Protein AF-A0A528TH17-F1 (afdb_monomer_lite)

Radius of gyration: 15.37 Å; chains: 1; bounding box: 39×13×34 Å

Sequence (48 aa):
TVPAERLLVHKLGDGWAPLCAHLGVPVPDEPYPNRNTTKEFRTALSLN

Structure (mmCIF, N/CA/C/O backbone):
data_AF-A0A528TH17-F1
#
_entry.id   AF-A0A528TH17-F1
#
loop_
_atom_site.group_PDB
_atom_site.id
_atom_site.type_symbol
_atom_site.label_atom_id
_atom_site.label_alt_id
_atom_site.label_comp_id
_atom_site.label_asym_id
_atom_site.label_entity_id
_atom_site.label_seq_id
_atom_site.pdbx_PDB_ins_code
_atom_site.Cartn_x
_atom_site.Cartn_y
_atom_site.Cartn_z
_atom_site.occupancy
_atom_site.B_iso_or_equiv
_atom_site.auth_seq_id
_atom_site.auth_comp_id
_atom_site.auth_asym_id
_atom_site.auth_atom_id
_atom_site.pdbx_PDB_model_num
ATOM 1 N N . THR A 1 1 ? 0.496 5.862 20.893 1.00 91.31 1 THR A N 1
ATOM 2 C CA . THR A 1 1 ? -0.123 4.805 20.062 1.00 91.31 1 THR A CA 1
ATOM 3 C C . THR A 1 1 ? -1.051 5.462 19.056 1.00 91.31 1 THR A C 1
ATOM 5 O O . THR A 1 1 ? -1.464 6.591 19.296 1.00 91.31 1 THR A O 1
ATOM 8 N N . VAL A 1 2 ? -1.335 4.813 17.924 1.00 95.81 2 VAL A N 1
ATOM 9 C CA . VAL A 1 2 ? -2.325 5.300 16.942 1.00 95.81 2 VAL A CA 1
ATOM 10 C C . VAL A 1 2 ? -3.656 4.582 17.210 1.00 95.81 2 VAL A C 1
ATOM 12 O O . VAL A 1 2 ? -3.607 3.370 17.429 1.00 95.81 2 VAL A O 1
ATOM 15 N N . PRO A 1 3 ? -4.814 5.274 17.232 1.00 97.38 3 PRO A N 1
ATOM 16 C CA . PRO A 1 3 ? -6.120 4.618 17.331 1.00 97.38 3 PRO A CA 1
ATOM 17 C C . PRO A 1 3 ? -6.342 3.638 16.174 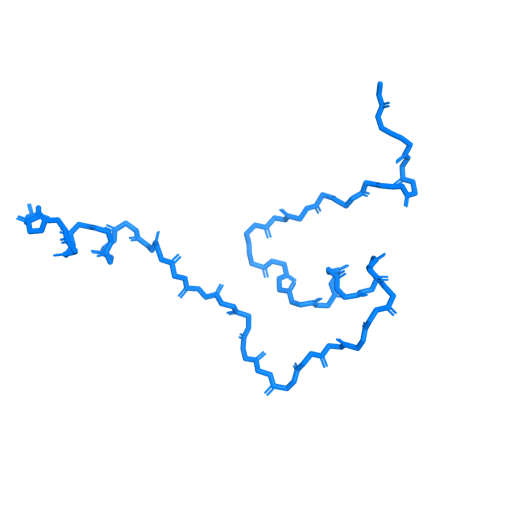1.00 97.38 3 PRO A C 1
ATOM 19 O O . PRO A 1 3 ? -5.946 3.926 15.043 1.00 97.38 3 PRO A O 1
ATOM 22 N N . ALA A 1 4 ? -6.952 2.486 16.451 1.00 95.38 4 ALA A N 1
ATOM 23 C CA . ALA A 1 4 ? -7.070 1.393 15.482 1.00 95.38 4 ALA A CA 1
ATOM 24 C C . ALA A 1 4 ? -7.846 1.814 14.225 1.00 95.38 4 ALA A C 1
ATOM 26 O O . ALA A 1 4 ? -7.476 1.462 13.112 1.00 95.38 4 ALA A O 1
ATOM 27 N N . GLU A 1 5 ? -8.870 2.642 14.393 1.00 95.38 5 GLU A N 1
ATOM 28 C CA . GLU A 1 5 ? -9.699 3.178 13.318 1.00 95.38 5 GLU A CA 1
ATOM 29 C C . GLU A 1 5 ? -8.952 4.151 12.390 1.00 95.38 5 GLU A C 1
ATOM 31 O O . GLU A 1 5 ? -9.387 4.384 11.266 1.00 95.38 5 GLU A O 1
ATOM 36 N N . ARG A 1 6 ? -7.810 4.697 12.830 1.00 96.62 6 ARG A N 1
ATOM 37 C CA . ARG A 1 6 ? -6.944 5.593 12.041 1.00 96.62 6 ARG A CA 1
ATOM 38 C C . ARG A 1 6 ? -5.698 4.895 11.490 1.00 96.62 6 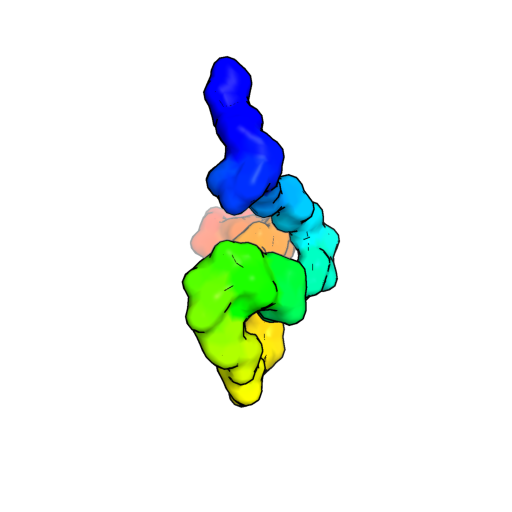ARG A C 1
ATOM 40 O O . ARG A 1 6 ? -4.819 5.573 10.957 1.00 96.62 6 ARG A O 1
ATOM 47 N N . LEU A 1 7 ? -5.579 3.580 11.674 1.00 97.81 7 LEU A N 1
ATOM 48 C CA . LEU A 1 7 ? -4.401 2.807 11.298 1.00 97.81 7 LEU A CA 1
ATOM 49 C C . LEU A 1 7 ? -4.775 1.677 10.340 1.00 97.81 7 LEU A C 1
ATOM 51 O O . LEU A 1 7 ? -5.518 0.767 10.694 1.00 97.81 7 LEU A O 1
ATOM 55 N N . LEU A 1 8 ? -4.156 1.681 9.163 1.00 98.12 8 LEU A N 1
ATOM 56 C CA . LEU A 1 8 ? -4.115 0.532 8.265 1.00 98.12 8 LEU A CA 1
ATOM 57 C C . LEU A 1 8 ? -2.714 -0.084 8.290 1.00 98.12 8 LEU A C 1
ATOM 59 O O . LEU A 1 8 ? -1.725 0.594 8.014 1.00 98.12 8 LEU A O 1
ATOM 63 N N . VAL A 1 9 ? -2.626 -1.382 8.579 1.00 97.56 9 VAL A N 1
ATOM 64 C CA . VAL A 1 9 ? -1.404 -2.163 8.352 1.00 97.56 9 VAL A CA 1
ATOM 65 C C . VAL A 1 9 ? -1.492 -2.766 6.954 1.00 97.56 9 VAL A C 1
ATOM 67 O O . VAL A 1 9 ? -2.253 -3.704 6.745 1.00 97.56 9 VAL A O 1
ATOM 70 N N . HIS A 1 10 ? -0.718 -2.218 6.016 1.00 97.81 10 HIS A N 1
ATOM 71 C CA . HIS A 1 10 ? -0.718 -2.605 4.601 1.00 97.81 10 HIS A CA 1
ATOM 72 C C . HIS A 1 10 ? 0.579 -3.339 4.248 1.00 97.81 10 HIS A C 1
ATOM 74 O O . HIS A 1 10 ? 1.667 -2.760 4.330 1.00 97.81 10 HIS A O 1
ATOM 80 N N . LYS A 1 11 ? 0.490 -4.621 3.901 1.00 97.81 11 LYS A N 1
ATOM 81 C CA . LYS A 1 11 ? 1.632 -5.468 3.529 1.00 97.81 11 LYS A CA 1
ATOM 82 C C . LYS A 1 11 ? 1.868 -5.431 2.018 1.00 97.81 11 LYS A C 1
ATOM 84 O O . LYS A 1 11 ? 0.991 -5.105 1.220 1.00 97.81 11 LYS A O 1
ATOM 89 N N . LEU A 1 12 ? 3.085 -5.783 1.602 1.00 96.44 12 LEU A N 1
ATOM 90 C CA . LEU A 1 12 ? 3.403 -5.931 0.182 1.00 96.44 12 LEU A CA 1
ATOM 91 C C . LEU A 1 12 ? 2.488 -6.987 -0.453 1.00 96.44 12 LEU A C 1
ATOM 93 O O . LEU A 1 12 ? 2.456 -8.127 0.000 1.00 96.44 12 LEU A O 1
ATOM 97 N N . GLY A 1 13 ? 1.784 -6.600 -1.518 1.00 95.19 13 GLY A N 1
ATOM 98 C CA . GLY A 1 13 ? 0.853 -7.469 -2.243 1.00 95.19 13 GLY A CA 1
ATOM 99 C C . GLY A 1 13 ? -0.619 -7.321 -1.850 1.00 95.19 13 GLY A C 1
ATOM 100 O O . GLY A 1 13 ? -1.465 -7.825 -2.578 1.00 95.19 13 GLY A O 1
ATOM 101 N N . ASP A 1 14 ? -0.941 -6.578 -0.786 1.00 98.06 14 ASP A N 1
ATOM 102 C CA . ASP A 1 14 ? -2.329 -6.385 -0.331 1.00 98.06 14 ASP A CA 1
ATOM 103 C C . ASP A 1 14 ? -3.214 -5.654 -1.366 1.00 98.06 14 ASP A C 1
ATOM 105 O O . ASP A 1 14 ? -4.435 -5.809 -1.379 1.00 98.06 14 ASP A O 1
ATOM 109 N N . GLY A 1 15 ? -2.604 -4.891 -2.279 1.00 98.00 15 GLY A N 1
ATOM 110 C CA . GLY A 1 15 ? -3.286 -4.306 -3.433 1.00 98.00 15 GLY A CA 1
ATOM 111 C C . GLY A 1 15 ? -4.207 -3.128 -3.097 1.00 98.00 15 GLY A C 1
ATOM 112 O O . GLY A 1 15 ? -4.096 -2.495 -2.051 1.00 98.00 15 GLY A O 1
ATOM 113 N N . TRP A 1 16 ? -5.115 -2.794 -4.018 1.00 98.62 16 TRP A N 1
ATOM 114 C CA . TRP A 1 16 ? -5.990 -1.625 -3.874 1.00 98.62 16 TRP A CA 1
ATOM 115 C C . TRP A 1 16 ? -7.109 -1.810 -2.849 1.00 98.62 16 TRP A C 1
ATOM 117 O O . TRP A 1 16 ? -7.438 -0.871 -2.132 1.00 98.62 16 TRP A O 1
ATOM 127 N N . ALA A 1 17 ? -7.699 -3.004 -2.772 1.00 98.00 17 ALA A N 1
ATOM 128 C CA . ALA A 1 17 ? -8.937 -3.234 -2.029 1.00 98.00 17 ALA A CA 1
ATOM 129 C C . ALA A 1 17 ? -8.890 -2.791 -0.547 1.00 98.00 17 ALA A C 1
ATOM 131 O O . ALA A 1 17 ? -9.753 -2.000 -0.155 1.00 98.00 17 ALA A O 1
ATOM 132 N N . PRO A 1 18 ? -7.911 -3.213 0.282 1.00 98.00 18 PRO A N 1
ATOM 133 C CA . PRO A 1 18 ? -7.866 -2.793 1.684 1.00 98.00 18 PRO A CA 1
ATOM 134 C C . PRO A 1 18 ? -7.510 -1.309 1.850 1.00 98.00 18 PRO A C 1
ATOM 136 O O . PRO A 1 18 ? -8.031 -0.651 2.751 1.00 98.00 18 PRO A O 1
ATOM 139 N N . LEU A 1 19 ? -6.677 -0.759 0.961 1.00 98.38 19 LEU A N 1
ATOM 140 C CA . LEU A 1 19 ? -6.285 0.650 0.991 1.00 98.38 19 LEU A CA 1
ATOM 141 C C . LEU A 1 19 ? -7.469 1.571 0.674 1.00 98.38 19 LEU A C 1
ATOM 143 O O . LEU A 1 19 ? -7.769 2.485 1.441 1.00 98.38 19 LEU A O 1
ATOM 147 N N . CYS A 1 20 ? -8.170 1.307 -0.428 1.00 98.44 20 CYS A N 1
ATOM 148 C CA . CYS A 1 20 ? -9.330 2.084 -0.857 1.00 98.44 20 CYS A CA 1
ATOM 149 C C . CYS A 1 20 ? -10.475 2.006 0.163 1.00 98.44 20 CYS A C 1
ATOM 151 O O . CYS A 1 20 ? -11.075 3.033 0.482 1.00 98.44 20 CYS A O 1
ATOM 153 N N . ALA A 1 21 ? -10.724 0.823 0.742 1.00 98.19 21 ALA A N 1
ATOM 154 C CA . ALA A 1 21 ? -11.723 0.648 1.795 1.00 98.19 21 ALA A CA 1
ATOM 155 C C . ALA A 1 21 ? -11.408 1.483 3.048 1.00 98.19 21 ALA A C 1
ATOM 157 O O . ALA A 1 21 ? -12.309 2.106 3.605 1.00 98.19 21 ALA A O 1
ATOM 158 N N . HIS A 1 22 ? -10.140 1.541 3.470 1.00 98.12 22 HIS A N 1
ATOM 159 C CA . HIS A 1 22 ? -9.729 2.358 4.616 1.00 98.12 22 HIS A CA 1
ATOM 160 C C . HIS A 1 22 ? -9.843 3.866 4.342 1.00 98.12 22 HIS A C 1
ATOM 162 O O . HIS A 1 22 ? -10.201 4.632 5.232 1.00 98.12 22 HIS A O 1
ATOM 168 N N . LEU A 1 23 ? -9.556 4.294 3.109 1.00 97.69 23 LEU A N 1
ATOM 169 C CA . LEU A 1 23 ? -9.600 5.702 2.703 1.00 97.69 23 LEU A CA 1
ATOM 170 C C . LEU A 1 23 ? -11.003 6.193 2.304 1.00 97.69 23 LEU A C 1
ATOM 172 O O . LEU A 1 23 ? -11.191 7.395 2.130 1.00 97.69 23 LEU A O 1
ATOM 176 N N . GLY A 1 24 ? -11.982 5.295 2.152 1.00 98.00 24 GLY A N 1
ATOM 177 C CA . GLY A 1 24 ? -13.344 5.647 1.736 1.00 98.00 24 GLY A CA 1
ATOM 178 C C . GLY A 1 24 ? -13.444 6.094 0.273 1.00 98.00 24 GLY A C 1
ATOM 179 O O . GLY A 1 24 ? -14.283 6.931 -0.057 1.00 98.00 24 GLY A O 1
ATOM 180 N N . VAL A 1 25 ? -12.585 5.562 -0.600 1.00 98.56 25 VAL A N 1
ATOM 181 C CA . VAL A 1 25 ? -12.520 5.908 -2.033 1.00 98.56 25 VAL A CA 1
ATOM 182 C C . VAL A 1 25 ? -12.773 4.673 -2.907 1.00 98.56 25 VAL A C 1
ATOM 184 O O . VAL A 1 25 ? -12.551 3.551 -2.447 1.00 98.56 25 VAL A O 1
ATOM 187 N N . PRO A 1 26 ? -13.233 4.830 -4.164 1.00 98.62 26 PRO A N 1
ATOM 188 C CA . PRO A 1 26 ? -13.381 3.698 -5.077 1.00 98.62 26 PRO A CA 1
ATOM 189 C C . PRO A 1 26 ? -12.026 3.067 -5.437 1.00 98.62 26 PRO A C 1
ATOM 191 O O . PRO A 1 26 ? -10.992 3.736 -5.452 1.00 98.62 26 PRO A O 1
ATOM 194 N N . VAL A 1 27 ? -12.043 1.769 -5.756 1.00 98.56 27 VAL A N 1
ATOM 195 C CA . VAL A 1 27 ? -10.889 1.063 -6.336 1.00 98.56 27 VAL A CA 1
ATOM 196 C C . VAL A 1 27 ? -10.736 1.491 -7.802 1.00 98.56 27 VAL A C 1
ATOM 198 O O . VAL A 1 27 ? -11.732 1.451 -8.528 1.00 98.56 27 VAL A O 1
ATOM 201 N N . PRO A 1 28 ? -9.539 1.904 -8.252 1.00 98.44 28 PRO A N 1
ATOM 202 C CA . PRO A 1 28 ? -9.324 2.285 -9.644 1.00 98.44 28 PRO A CA 1
ATOM 203 C C . PRO A 1 28 ? -9.277 1.058 -10.569 1.00 98.44 28 PRO A C 1
ATOM 205 O O . PRO A 1 28 ? -8.886 -0.033 -10.151 1.00 98.44 28 PRO A O 1
ATOM 208 N N . ASP A 1 29 ? -9.630 1.249 -11.842 1.00 98.00 29 ASP A N 1
ATOM 209 C CA . ASP A 1 29 ? -9.516 0.228 -12.898 1.00 98.00 29 ASP A CA 1
ATOM 210 C C . ASP A 1 29 ? -8.088 0.182 -13.471 1.00 98.00 29 ASP A C 1
ATOM 212 O O . ASP A 1 29 ? -7.840 0.407 -14.654 1.00 98.00 29 ASP A O 1
ATOM 216 N N . GLU A 1 30 ? -7.110 -0.025 -12.588 1.00 97.75 30 GLU A N 1
ATOM 217 C CA . GLU A 1 30 ? -5.704 -0.176 -12.952 1.00 97.75 30 GLU A CA 1
ATOM 218 C C . GLU A 1 30 ? -4.991 -1.146 -11.996 1.00 97.75 30 GLU A C 1
ATOM 220 O O . GLU A 1 30 ? -5.362 -1.266 -10.820 1.00 97.75 30 GLU A O 1
ATOM 225 N N . PRO A 1 31 ? -3.945 -1.856 -12.454 1.00 97.50 31 PRO A N 1
ATOM 226 C CA . PRO A 1 31 ? -3.192 -2.751 -11.587 1.00 97.50 31 PRO A CA 1
ATOM 227 C C . PRO A 1 31 ? -2.492 -1.976 -10.465 1.00 97.50 31 PRO A C 1
ATOM 229 O O . PRO A 1 31 ? -1.952 -0.891 -10.677 1.00 97.50 31 PRO A O 1
ATOM 232 N N . TYR A 1 32 ? -2.441 -2.564 -9.267 1.00 97.88 32 TYR A N 1
ATOM 233 C CA . TYR A 1 32 ? -1.674 -1.989 -8.162 1.00 97.88 32 TYR A CA 1
ATOM 234 C C . TYR A 1 32 ? -0.192 -1.872 -8.552 1.00 97.88 32 TYR A C 1
ATOM 236 O O . TYR A 1 32 ? 0.374 -2.833 -9.088 1.00 97.88 32 TYR A O 1
ATOM 244 N N . PRO A 1 33 ? 0.463 -0.726 -8.298 1.00 96.50 33 PRO A N 1
ATOM 245 C CA . PRO A 1 33 ? 1.819 -0.501 -8.767 1.00 96.50 33 PRO A CA 1
ATOM 246 C C . PRO A 1 33 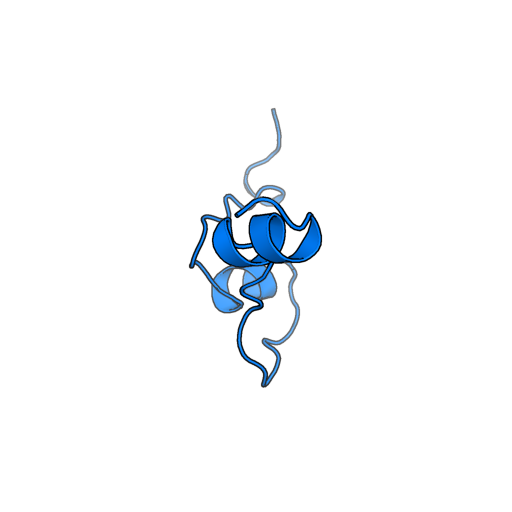? 2.807 -1.486 -8.134 1.00 96.50 33 PRO A C 1
ATOM 248 O O . PRO A 1 33 ? 2.888 -1.631 -6.915 1.00 96.50 33 PRO A O 1
ATOM 251 N N . ASN A 1 34 ? 3.617 -2.116 -8.981 1.00 95.94 34 ASN A N 1
ATOM 252 C CA . ASN A 1 34 ? 4.805 -2.862 -8.584 1.00 95.94 34 ASN A CA 1
ATOM 253 C C . ASN A 1 34 ? 6.004 -2.238 -9.293 1.00 95.94 34 ASN A C 1
ATOM 255 O O . ASN A 1 34 ? 6.140 -2.346 -10.510 1.00 95.94 34 ASN A O 1
ATOM 259 N N . ARG A 1 35 ? 6.801 -1.489 -8.536 1.00 94.75 35 ARG A N 1
ATOM 260 C CA . ARG A 1 35 ? 7.961 -0.740 -9.017 1.00 94.75 35 ARG A CA 1
ATOM 261 C C . ARG A 1 35 ? 9.021 -0.722 -7.933 1.00 94.75 35 ARG A C 1
ATOM 263 O O . ARG A 1 35 ? 8.747 -1.072 -6.785 1.00 94.75 35 ARG A O 1
ATOM 270 N N . ASN A 1 36 ? 10.208 -0.251 -8.296 1.00 95.06 36 ASN A N 1
ATOM 271 C CA . ASN A 1 36 ? 11.356 -0.175 -7.402 1.00 95.06 36 ASN A CA 1
ATOM 272 C C . ASN A 1 36 ? 11.787 -1.564 -6.904 1.00 95.06 36 ASN A C 1
ATOM 274 O O . ASN A 1 36 ? 12.191 -1.745 -5.754 1.00 95.06 36 ASN A O 1
ATOM 278 N N . THR A 1 37 ? 11.681 -2.570 -7.776 1.00 95.31 37 THR A N 1
ATOM 279 C CA . THR A 1 37 ? 12.237 -3.895 -7.490 1.00 95.31 37 THR A CA 1
ATOM 280 C C . THR A 1 37 ? 13.760 -3.806 -7.391 1.00 95.31 37 THR A C 1
ATOM 282 O O . THR A 1 37 ? 14.383 -2.940 -8.005 1.00 95.31 37 THR A O 1
ATOM 285 N N . THR A 1 38 ? 14.402 -4.733 -6.671 1.00 95.50 38 THR A N 1
ATOM 286 C CA . THR A 1 38 ? 15.875 -4.777 -6.590 1.00 95.50 38 THR A CA 1
ATOM 287 C C . THR A 1 38 ? 16.520 -4.794 -7.974 1.00 95.50 38 THR A C 1
ATOM 289 O O . THR A 1 38 ? 17.525 -4.126 -8.191 1.00 95.50 38 THR A O 1
ATOM 292 N N . LYS A 1 39 ? 15.925 -5.525 -8.924 1.00 95.44 39 LYS A N 1
ATOM 293 C CA . LYS A 1 39 ? 16.399 -5.576 -10.309 1.00 95.44 39 LYS A CA 1
ATOM 294 C C . LYS A 1 39 ? 16.293 -4.209 -10.986 1.00 95.44 39 LYS A C 1
ATOM 296 O O . LYS A 1 39 ? 17.291 -3.739 -11.518 1.00 95.44 39 LYS A O 1
ATOM 301 N N . GLU A 1 40 ? 15.123 -3.569 -10.938 1.00 95.62 40 GLU A N 1
ATOM 302 C CA . GLU A 1 40 ? 14.914 -2.235 -11.522 1.00 95.62 40 GLU A CA 1
ATOM 303 C C . GLU A 1 40 ? 15.881 -1.206 -10.941 1.00 95.62 40 GLU A C 1
ATOM 305 O O . GLU A 1 40 ? 16.505 -0.455 -11.686 1.00 95.62 40 GLU A O 1
ATOM 310 N N . PHE A 1 41 ? 16.043 -1.210 -9.618 1.00 95.69 41 PHE A N 1
ATOM 311 C CA . PHE A 1 41 ? 16.920 -0.280 -8.922 1.00 95.69 41 PHE A CA 1
ATOM 312 C C . PHE A 1 41 ? 18.388 -0.471 -9.326 1.00 95.69 41 PHE A C 1
ATOM 314 O O . PHE A 1 41 ? 19.085 0.494 -9.634 1.00 95.69 41 PHE A O 1
ATOM 321 N N . ARG A 1 42 ? 18.852 -1.724 -9.401 1.00 96.38 42 ARG A N 1
ATOM 322 C CA . ARG A 1 42 ? 20.199 -2.062 -9.886 1.00 96.38 42 ARG A CA 1
ATOM 323 C C . ARG A 1 42 ? 20.418 -1.625 -11.330 1.00 96.38 42 ARG A C 1
ATOM 325 O O . ARG A 1 42 ? 21.442 -1.015 -11.624 1.00 96.38 42 ARG A O 1
ATOM 332 N N . THR A 1 43 ? 19.441 -1.870 -12.204 1.00 96.12 43 THR A N 1
ATOM 333 C CA . THR A 1 43 ? 19.477 -1.402 -13.595 1.00 96.12 43 THR A CA 1
ATOM 334 C C . THR A 1 43 ? 19.565 0.123 -13.669 1.00 96.12 43 THR A C 1
ATOM 336 O O . THR A 1 43 ? 20.411 0.637 -14.395 1.00 96.12 43 THR A O 1
ATOM 339 N N . ALA A 1 44 ? 18.761 0.852 -12.887 1.00 94.38 44 ALA A N 1
ATOM 340 C CA . ALA A 1 44 ? 18.767 2.317 -12.875 1.00 94.38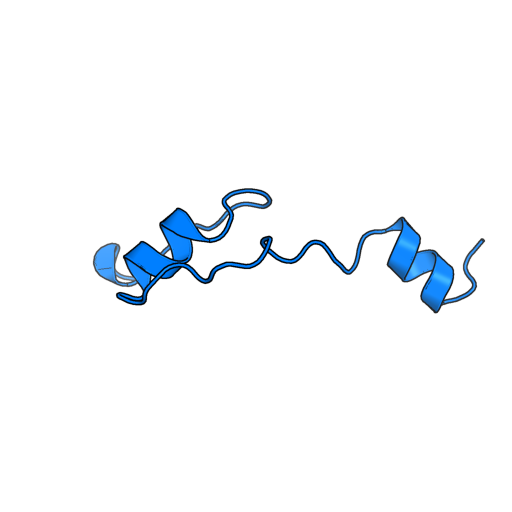 44 ALA A CA 1
ATOM 341 C C . ALA A 1 44 ? 20.116 2.912 -12.435 1.00 94.38 44 ALA A C 1
ATOM 343 O O . ALA A 1 44 ? 20.494 3.988 -12.891 1.00 94.38 44 ALA A O 1
ATOM 344 N N . LEU A 1 45 ? 20.855 2.202 -11.579 1.00 95.38 45 LEU A N 1
ATOM 345 C CA . LEU A 1 45 ? 22.166 2.623 -11.083 1.00 95.38 45 LEU A CA 1
ATOM 346 C C . LEU A 1 45 ? 23.350 2.017 -11.851 1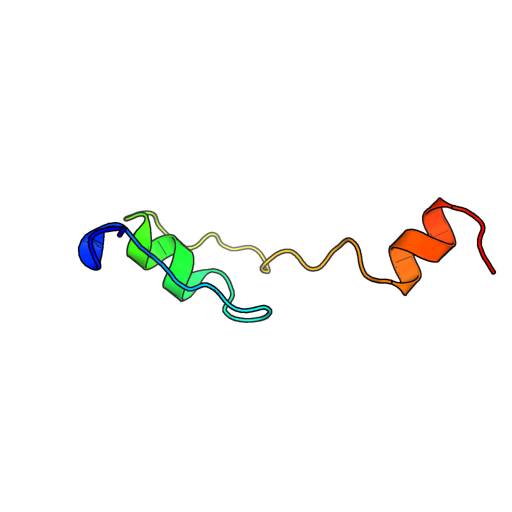.00 95.38 45 LEU A C 1
ATOM 348 O O . LEU A 1 45 ? 24.493 2.227 -11.453 1.00 95.38 45 LEU A O 1
ATOM 352 N N . SER A 1 46 ? 23.107 1.268 -12.934 1.00 92.50 46 SER A N 1
ATOM 353 C CA . SER A 1 46 ? 24.154 0.526 -13.666 1.00 92.50 46 SER A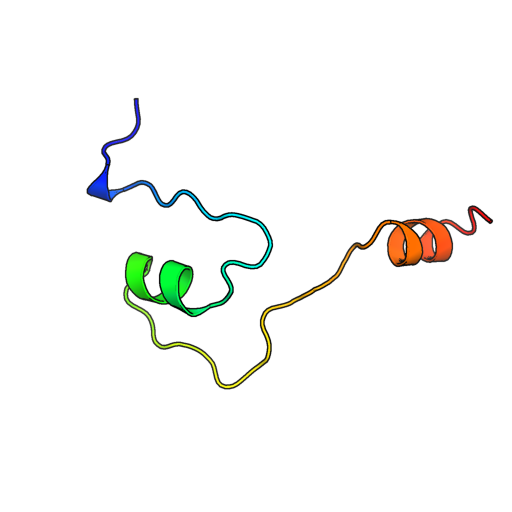 CA 1
ATOM 354 C C . SER A 1 46 ? 24.997 -0.391 -12.763 1.00 92.50 46 SER A C 1
ATOM 356 O O . SER A 1 46 ? 26.181 -0.625 -13.006 1.00 92.50 46 SER A O 1
ATOM 358 N N . LEU A 1 47 ? 24.383 -0.905 -11.695 1.00 81.56 47 LEU A N 1
ATOM 359 C CA . LEU A 1 47 ? 24.980 -1.873 -10.785 1.00 81.56 47 LEU A CA 1
ATOM 360 C C . LEU A 1 47 ? 24.661 -3.268 -11.322 1.00 81.56 47 LEU A C 1
ATOM 362 O O . LEU A 1 47 ? 23.611 -3.828 -11.010 1.00 81.56 47 LEU A O 1
ATOM 366 N N . ASN A 1 48 ? 25.550 -3.797 -12.163 1.00 68.00 48 ASN A N 1
ATOM 367 C CA . ASN A 1 48 ? 25.447 -5.157 -12.701 1.00 68.00 48 ASN A CA 1
ATOM 368 C C . ASN A 1 48 ? 25.459 -6.179 -11.564 1.00 68.00 48 ASN A C 1
ATOM 370 O O . ASN A 1 48 ? 26.400 -6.154 -10.741 1.00 68.00 48 ASN A O 1
#

Secondary structure (DSSP, 8-state):
---GGG-----TT--HHHHHHHHT-PPPSSPPP----HHHHHHHTT--

Foldseek 3Di:
DDPPLLDDDDDPPNWQVSVCVSVVHDRDPDGGDDDPPPVRVCVVVVND

pLDDT: mean 95.87, std 4.88, range [68.0, 98.62]